Protein AF-A0A9D9XYT0-F1 (afdb_monomer_lite)

Radius of gyration: 22.62 Å; chains: 1; bounding box: 56×22×70 Å

Foldseek 3Di:
DVVLLVVLLVPDDPVLNVLSVVLVVLLVVLVVCLVVVPVVSNVVSVVVNVVSVVVNVVPQDPDPVCPVSSVSSVVVVVVSVVVSVVSNVVVVVVVVVVVVVVVVVVVVVVVVVVPPDDD

Sequence (119 aa):
MESDAAGVRAALPARLRDTWDRIASIDAALAAALAGETPADVAELGAQRTRCIEEFFDAFPLEAHTAALRRRALQLLLAVNEAHAAAARRELTTASEVATAARHHRKAISVYHEVQPKG

Structure (mmCIF, N/CA/C/O backbone):
data_AF-A0A9D9XYT0-F1
#
_entry.id   AF-A0A9D9XYT0-F1
#
loop_
_atom_site.group_PDB
_atom_site.id
_atom_site.type_symbol
_atom_site.label_atom_id
_atom_site.label_alt_id
_atom_site.label_comp_id
_atom_site.label_asym_id
_atom_site.label_entity_id
_atom_site.label_seq_id
_atom_site.pdbx_PDB_ins_code
_atom_site.Cartn_x
_atom_site.Cartn_y
_atom_site.Cartn_z
_atom_site.occupancy
_atom_site.B_iso_or_equiv
_atom_site.auth_seq_id
_atom_site.auth_comp_id
_atom_site.auth_asym_id
_atom_site.auth_atom_id
_atom_site.pdbx_PDB_model_num
ATOM 1 N N . MET A 1 1 ? -3.584 12.731 -10.857 1.00 51.12 1 MET A N 1
ATOM 2 C CA . MET A 1 1 ? -2.589 11.748 -10.370 1.00 51.12 1 MET A CA 1
ATOM 3 C C . MET A 1 1 ? -2.567 10.478 -11.232 1.00 51.12 1 MET A C 1
ATOM 5 O O . MET A 1 1 ? -1.487 9.959 -11.473 1.00 51.12 1 MET A O 1
ATOM 9 N N . GLU A 1 2 ? -3.702 10.026 -11.789 1.00 52.16 2 GLU A N 1
ATOM 10 C CA . GLU A 1 2 ? -3.775 8.870 -12.717 1.00 52.16 2 GLU A CA 1
ATOM 11 C C . GLU A 1 2 ? -2.896 8.983 -13.976 1.00 52.16 2 GLU A C 1
ATOM 13 O O . GLU A 1 2 ? -2.348 7.978 -14.428 1.00 52.16 2 GLU A O 1
ATOM 18 N N . SER A 1 3 ? -2.684 10.200 -14.496 1.00 63.09 3 SER A N 1
ATOM 19 C CA . SER A 1 3 ? -1.826 10.441 -15.670 1.00 63.09 3 SER A CA 1
ATOM 20 C C . SER A 1 3 ? -0.378 9.966 -15.479 1.00 63.09 3 SER A C 1
ATOM 22 O O . SER A 1 3 ? 0.288 9.626 -16.455 1.00 63.09 3 SER A O 1
ATOM 24 N N . ASP A 1 4 ? 0.106 9.911 -14.236 1.00 80.06 4 ASP A N 1
ATOM 25 C CA . ASP A 1 4 ? 1.492 9.548 -13.935 1.00 80.06 4 ASP A CA 1
ATOM 26 C C . ASP A 1 4 ? 1.671 8.041 -13.751 1.00 80.06 4 ASP A C 1
ATOM 28 O O . ASP A 1 4 ? 2.662 7.480 -14.219 1.00 80.06 4 ASP A O 1
ATOM 32 N N . ALA A 1 5 ? 0.700 7.366 -13.131 1.00 84.50 5 ALA A N 1
ATOM 33 C CA . ALA A 1 5 ? 0.725 5.915 -12.957 1.00 84.50 5 ALA A CA 1
ATOM 34 C C . ALA A 1 5 ? 0.532 5.178 -14.288 1.00 84.50 5 ALA A C 1
ATOM 36 O O . ALA A 1 5 ? 1.266 4.234 -14.577 1.00 84.50 5 ALA A O 1
ATOM 37 N N . ALA A 1 6 ? -0.386 5.653 -15.136 1.00 89.12 6 ALA A N 1
ATOM 38 C CA . ALA A 1 6 ? -0.567 5.114 -16.482 1.00 89.12 6 ALA A CA 1
ATOM 39 C C . ALA A 1 6 ? 0.687 5.318 -17.351 1.00 89.12 6 ALA A C 1
ATOM 41 O O . ALA A 1 6 ? 1.090 4.407 -18.075 1.00 89.12 6 ALA A O 1
ATOM 42 N N . GLY A 1 7 ? 1.340 6.481 -17.229 1.00 91.06 7 GLY A N 1
ATOM 43 C CA . GLY A 1 7 ? 2.591 6.784 -17.924 1.00 91.06 7 GLY A CA 1
ATOM 44 C C . GLY A 1 7 ? 3.751 5.887 -17.485 1.00 91.06 7 GLY A C 1
ATOM 45 O O . GLY A 1 7 ? 4.458 5.342 -18.332 1.00 91.06 7 GLY A O 1
ATOM 46 N N . VAL A 1 8 ? 3.915 5.668 -16.174 1.00 93.31 8 VAL A N 1
ATOM 47 C CA . VAL A 1 8 ? 4.907 4.715 -15.647 1.00 93.31 8 VAL A CA 1
ATOM 48 C C . VAL A 1 8 ? 4.600 3.306 -16.138 1.00 93.31 8 VAL A C 1
ATOM 50 O O . VAL A 1 8 ? 5.480 2.666 -16.708 1.00 93.31 8 VAL A O 1
ATOM 53 N N . ARG A 1 9 ? 3.350 2.848 -16.007 1.00 94.44 9 ARG A N 1
ATOM 54 C CA . ARG A 1 9 ? 2.927 1.522 -16.468 1.00 94.44 9 ARG A CA 1
ATOM 55 C C . ARG A 1 9 ? 3.230 1.307 -17.950 1.00 94.44 9 ARG A C 1
ATOM 57 O O . ARG A 1 9 ? 3.745 0.258 -18.317 1.00 94.44 9 ARG A O 1
ATOM 64 N N . ALA A 1 10 ? 2.932 2.281 -18.807 1.00 93.94 10 ALA A N 1
ATOM 65 C CA . ALA A 1 10 ? 3.173 2.170 -20.244 1.00 93.94 10 ALA A CA 1
ATOM 66 C C . ALA A 1 10 ? 4.665 2.027 -20.592 1.00 93.94 10 ALA A C 1
ATOM 68 O O . ALA A 1 10 ? 5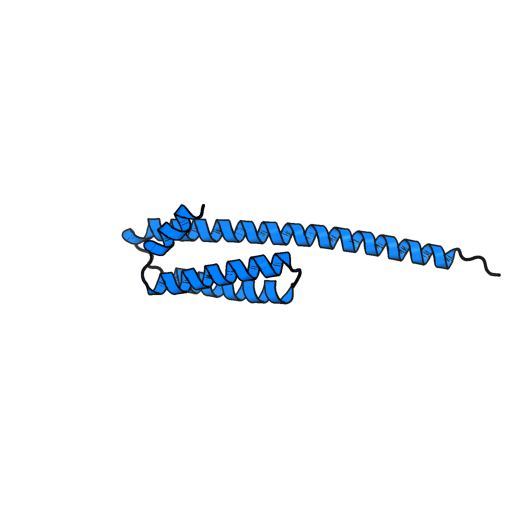.001 1.321 -21.541 1.00 93.94 10 ALA A O 1
ATOM 69 N N . ALA A 1 11 ? 5.543 2.660 -19.810 1.00 93.81 11 ALA A N 1
ATOM 70 C CA . ALA A 1 11 ? 6.989 2.643 -20.011 1.00 93.81 11 ALA A CA 1
ATOM 71 C C . ALA A 1 11 ? 7.692 1.404 -19.424 1.00 93.81 11 ALA A C 1
ATOM 73 O O . ALA A 1 11 ? 8.883 1.207 -19.667 1.00 93.81 11 ALA A O 1
ATOM 74 N N . LEU A 1 12 ? 6.992 0.571 -18.646 1.00 94.00 12 LEU A N 1
ATOM 75 C CA . LEU A 1 12 ? 7.575 -0.627 -18.047 1.00 94.00 12 LEU A CA 1
ATOM 76 C C . LEU A 1 12 ? 7.692 -1.784 -19.066 1.00 94.00 12 LEU A C 1
ATOM 78 O O . LEU A 1 12 ? 6.769 -2.026 -19.851 1.00 94.00 12 LEU A O 1
ATOM 82 N N . PRO A 1 13 ? 8.785 -2.572 -19.009 1.00 90.94 13 PRO A N 1
ATOM 83 C CA . PRO A 1 13 ? 8.872 -3.884 -19.647 1.00 90.94 13 PRO A CA 1
ATOM 84 C C . PRO A 1 13 ? 7.707 -4.800 -19.250 1.00 90.94 13 PRO A C 1
ATOM 86 O O . PRO A 1 13 ? 7.199 -4.706 -18.134 1.00 90.94 13 PRO A O 1
ATOM 89 N N . ALA A 1 14 ? 7.325 -5.739 -20.125 1.00 89.44 14 ALA A N 1
ATOM 90 C CA . ALA A 1 14 ? 6.155 -6.604 -19.920 1.00 89.44 14 ALA A CA 1
ATOM 91 C C . ALA A 1 14 ? 6.146 -7.308 -18.551 1.00 89.44 14 ALA A C 1
ATOM 93 O O . ALA A 1 14 ? 5.192 -7.142 -17.801 1.00 89.44 14 ALA A O 1
ATOM 94 N N . ARG A 1 15 ? 7.256 -7.961 -18.177 1.00 87.69 15 ARG A N 1
ATOM 95 C CA . ARG A 1 15 ? 7.422 -8.612 -16.865 1.00 87.69 15 ARG A CA 1
ATOM 96 C C . ARG A 1 15 ? 7.144 -7.671 -15.686 1.00 87.69 15 ARG A C 1
ATOM 98 O O . ARG A 1 15 ? 6.545 -8.086 -14.707 1.00 87.69 15 ARG A O 1
ATOM 105 N N . LEU A 1 16 ? 7.598 -6.419 -15.764 1.00 95.12 16 LEU A N 1
ATOM 106 C CA . LEU A 1 16 ? 7.409 -5.445 -14.687 1.00 95.12 16 LEU A CA 1
ATOM 107 C C . LEU A 1 16 ? 5.992 -4.865 -14.679 1.00 95.12 16 LEU A C 1
ATOM 109 O O . LEU A 1 16 ? 5.502 -4.508 -13.613 1.00 95.12 16 LEU A O 1
ATOM 113 N N . ARG A 1 17 ? 5.318 -4.796 -15.836 1.00 95.75 17 ARG A N 1
ATOM 114 C CA . ARG A 1 17 ? 3.904 -4.394 -15.909 1.00 95.75 17 ARG A CA 1
ATOM 115 C C . ARG A 1 17 ? 2.997 -5.379 -15.188 1.00 95.75 17 ARG A C 1
ATOM 117 O O . ARG A 1 17 ? 2.124 -4.935 -14.457 1.00 95.75 17 ARG A O 1
ATOM 124 N N . ASP A 1 18 ? 3.238 -6.678 -15.333 1.00 95.12 18 ASP A N 1
ATOM 125 C CA . ASP A 1 18 ? 2.412 -7.695 -14.675 1.00 95.12 18 ASP A CA 1
ATOM 126 C C . ASP A 1 18 ? 2.518 -7.593 -13.145 1.00 95.12 18 ASP A C 1
ATOM 128 O O . ASP A 1 18 ? 1.506 -7.592 -12.441 1.00 95.12 18 ASP A O 1
ATOM 132 N N . THR A 1 19 ? 3.738 -7.436 -12.615 1.00 96.62 19 THR A N 1
ATOM 133 C CA . THR A 1 19 ? 3.946 -7.218 -11.175 1.00 96.62 19 THR A CA 1
ATOM 134 C C . THR A 1 19 ? 3.362 -5.874 -10.721 1.00 96.62 19 THR A C 1
ATOM 136 O O . THR A 1 19 ? 2.756 -5.807 -9.655 1.00 96.62 19 THR A O 1
ATOM 139 N N . TRP A 1 20 ? 3.469 -4.816 -11.534 1.00 96.81 20 TRP A N 1
ATOM 140 C CA . TRP A 1 20 ? 2.858 -3.510 -11.254 1.00 96.81 20 TRP A CA 1
ATOM 141 C C . TRP A 1 20 ? 1.328 -3.584 -11.152 1.00 96.81 20 TRP A C 1
ATOM 143 O O . TRP A 1 20 ? 0.745 -3.069 -10.200 1.00 96.81 20 TRP A O 1
ATOM 153 N N . ASP A 1 21 ? 0.676 -4.269 -12.091 1.00 96.12 21 ASP A N 1
ATOM 154 C CA . ASP A 1 21 ? -0.780 -4.445 -12.107 1.00 96.12 21 ASP A CA 1
ATOM 155 C C . ASP A 1 21 ? -1.254 -5.305 -10.925 1.00 96.12 21 ASP A C 1
ATOM 157 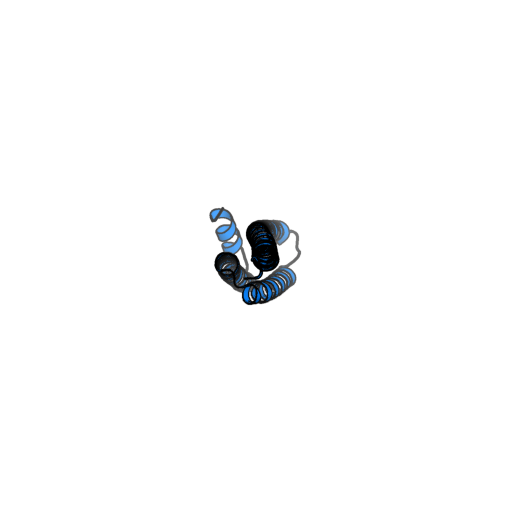O O . ASP A 1 21 ? -2.307 -5.043 -10.332 1.00 96.12 21 ASP A O 1
ATOM 161 N N . ARG A 1 22 ? -0.443 -6.290 -10.514 1.00 96.75 22 ARG A N 1
ATOM 162 C CA . ARG A 1 22 ? -0.689 -7.069 -9.295 1.00 96.75 22 ARG A CA 1
ATOM 163 C C . ARG A 1 22 ? -0.607 -6.198 -8.042 1.00 96.75 22 ARG A C 1
ATOM 165 O O . ARG A 1 22 ? -1.503 -6.287 -7.208 1.00 96.75 22 ARG A O 1
ATOM 172 N N . ILE A 1 23 ? 0.413 -5.341 -7.922 1.00 97.50 23 ILE A N 1
ATOM 173 C CA . ILE A 1 23 ? 0.527 -4.391 -6.802 1.00 97.50 23 ILE A CA 1
ATOM 174 C C . ILE A 1 23 ? -0.704 -3.482 -6.761 1.00 97.50 23 ILE A C 1
ATOM 176 O O . ILE A 1 23 ? -1.339 -3.384 -5.718 1.00 97.50 23 ILE A O 1
ATOM 180 N N . ALA A 1 24 ? -1.103 -2.897 -7.894 1.00 96.00 24 ALA A N 1
ATOM 181 C CA . ALA A 1 24 ? -2.277 -2.027 -7.959 1.00 96.00 24 ALA A CA 1
ATOM 182 C C . ALA A 1 24 ? -3.578 -2.744 -7.544 1.00 96.00 24 ALA A C 1
ATOM 184 O O . ALA A 1 24 ? -4.432 -2.157 -6.879 1.00 96.00 24 ALA A O 1
ATOM 185 N N . SER A 1 25 ? -3.719 -4.024 -7.897 1.00 96.56 25 SER A N 1
ATOM 186 C CA . SER A 1 25 ? -4.866 -4.843 -7.487 1.00 96.56 25 SER A CA 1
ATOM 187 C C . SER A 1 25 ? -4.880 -5.092 -5.975 1.00 96.56 25 SER A C 1
ATOM 189 O O . SER A 1 25 ? -5.932 -4.989 -5.343 1.00 96.56 25 SER A O 1
ATOM 191 N N . ILE A 1 26 ? -3.715 -5.373 -5.380 1.00 97.31 26 ILE A N 1
ATOM 192 C CA . ILE A 1 26 ? -3.571 -5.521 -3.925 1.00 97.31 26 ILE A CA 1
ATOM 193 C C . ILE A 1 26 ? -3.840 -4.186 -3.223 1.00 97.31 26 ILE A C 1
ATOM 195 O O . ILE A 1 26 ? -4.526 -4.178 -2.208 1.00 97.31 26 ILE A O 1
ATOM 199 N N . ASP A 1 27 ? -3.376 -3.063 -3.772 1.00 96.56 27 ASP A N 1
ATOM 200 C CA . ASP A 1 27 ? -3.618 -1.722 -3.223 1.00 96.56 27 ASP A CA 1
ATOM 201 C C . ASP A 1 27 ? -5.119 -1.406 -3.171 1.00 96.56 27 ASP A C 1
ATOM 203 O O . ASP A 1 27 ? -5.622 -0.914 -2.159 1.00 96.56 27 ASP A O 1
ATOM 207 N N . ALA A 1 28 ? -5.865 -1.756 -4.222 1.00 94.12 28 ALA A N 1
ATOM 208 C CA . ALA A 1 28 ? -7.318 -1.609 -4.241 1.00 94.12 28 ALA A CA 1
ATOM 209 C C . ALA A 1 28 ? -8.006 -2.495 -3.186 1.00 94.12 28 ALA A C 1
ATOM 211 O O . ALA A 1 28 ? -8.875 -2.017 -2.453 1.00 94.12 28 ALA A O 1
ATOM 212 N N . ALA A 1 29 ? -7.594 -3.762 -3.063 1.00 94.00 29 ALA A N 1
ATOM 213 C CA . ALA A 1 29 ? -8.125 -4.674 -2.049 1.00 94.00 29 ALA A CA 1
ATOM 214 C C . ALA A 1 29 ? -7.794 -4.204 -0.622 1.00 94.00 29 ALA A C 1
ATOM 216 O O . ALA A 1 29 ? -8.652 -4.228 0.255 1.00 94.00 29 ALA A O 1
ATOM 217 N N . LEU A 1 30 ? -6.573 -3.715 -0.396 1.00 94.88 30 LEU A N 1
ATOM 218 C CA . LEU A 1 30 ? -6.117 -3.199 0.891 1.00 94.88 30 LEU A CA 1
ATOM 219 C C . LEU A 1 30 ? -6.878 -1.929 1.282 1.00 94.88 30 LEU A C 1
ATOM 221 O O . LEU A 1 30 ? -7.257 -1.773 2.440 1.00 94.88 30 LEU A O 1
ATOM 225 N N . ALA A 1 31 ? -7.144 -1.034 0.327 1.00 92.25 31 ALA A N 1
ATOM 226 C CA . ALA A 1 31 ? -7.993 0.131 0.557 1.00 92.25 31 ALA A CA 1
ATOM 227 C C . ALA A 1 31 ? -9.422 -0.272 0.959 1.00 92.25 31 ALA A C 1
ATOM 229 O O . ALA A 1 31 ? -9.977 0.319 1.884 1.00 92.25 31 ALA A O 1
ATOM 230 N N . ALA A 1 32 ? -9.996 -1.290 0.310 1.00 91.19 32 ALA A N 1
ATOM 231 C CA . ALA A 1 32 ? -11.310 -1.816 0.669 1.00 91.19 32 ALA A CA 1
ATOM 232 C C . ALA A 1 32 ? -11.317 -2.473 2.060 1.00 91.19 32 ALA A C 1
ATOM 234 O O . ALA A 1 32 ? -12.210 -2.185 2.851 1.00 91.19 32 ALA A O 1
ATOM 235 N N . ALA A 1 33 ? -10.308 -3.283 2.394 1.00 91.06 33 ALA A N 1
ATOM 236 C CA . ALA A 1 33 ? -10.181 -3.916 3.711 1.00 91.06 33 ALA A CA 1
ATOM 237 C C . ALA A 1 33 ? -10.018 -2.884 4.842 1.00 91.06 33 ALA A C 1
ATOM 239 O O . ALA A 1 33 ? -10.617 -3.023 5.908 1.00 91.06 33 ALA A O 1
ATOM 240 N N . LEU A 1 34 ? -9.260 -1.809 4.592 1.00 89.88 34 LEU A N 1
ATOM 241 C CA . LEU A 1 34 ? -9.124 -0.685 5.524 1.00 89.88 34 LEU A CA 1
ATOM 242 C C . LEU A 1 34 ? -10.438 0.084 5.716 1.00 89.88 34 LEU A C 1
ATOM 244 O O . LEU A 1 34 ? -10.662 0.600 6.800 1.00 89.88 34 LEU A O 1
ATOM 248 N N . ALA A 1 35 ? -11.294 0.161 4.694 1.00 86.88 35 ALA A N 1
ATOM 249 C CA . ALA A 1 35 ? -12.601 0.815 4.787 1.00 86.88 35 ALA A CA 1
ATOM 250 C C . ALA A 1 35 ? -13.706 -0.093 5.364 1.00 86.88 35 ALA A C 1
ATOM 252 O O . ALA A 1 35 ? -14.716 0.410 5.847 1.00 86.88 35 ALA A O 1
ATOM 253 N N . GLY A 1 36 ? -13.547 -1.416 5.267 1.00 80.81 36 GLY A N 1
ATOM 254 C CA . GLY A 1 36 ? -14.516 -2.421 5.715 1.00 80.81 36 GLY A CA 1
ATOM 255 C C . GLY A 1 36 ? -14.223 -3.031 7.088 1.00 80.81 36 GLY A C 1
ATOM 256 O O . GLY A 1 36 ? -14.892 -3.990 7.459 1.00 80.81 36 GLY A O 1
ATOM 257 N N . GLU A 1 37 ? -13.227 -2.509 7.814 1.00 65.88 37 GLU A N 1
ATOM 258 C CA . GLU A 1 37 ? -12.824 -2.959 9.154 1.00 65.88 37 GLU A CA 1
ATOM 259 C C . GLU A 1 37 ? -12.550 -4.477 9.250 1.00 65.88 37 GLU A C 1
ATOM 261 O O . GLU A 1 37 ? -13.005 -5.145 10.180 1.00 65.88 37 GLU A O 1
ATOM 266 N N . THR A 1 38 ? -11.772 -5.049 8.317 1.00 80.12 38 THR A N 1
ATOM 267 C CA . THR A 1 38 ? -11.321 -6.457 8.392 1.00 80.12 38 THR A CA 1
ATOM 268 C C . THR A 1 38 ? -9.813 -6.571 8.700 1.00 80.12 38 THR A C 1
ATOM 270 O O . THR A 1 38 ? -8.988 -6.728 7.798 1.00 80.12 38 THR A O 1
ATOM 273 N N . PRO A 1 39 ? -9.381 -6.520 9.985 1.00 73.88 39 PRO A N 1
ATOM 274 C CA . PRO A 1 39 ? -7.959 -6.441 10.348 1.00 73.88 39 PRO A CA 1
ATOM 275 C C . PRO A 1 39 ? -7.087 -7.604 9.858 1.00 73.88 39 PRO A C 1
ATOM 277 O O . PRO A 1 39 ? -5.904 -7.407 9.581 1.00 73.88 39 PRO A O 1
ATOM 280 N N . ALA A 1 40 ? -7.651 -8.813 9.767 1.00 79.62 40 ALA A N 1
ATOM 281 C CA . ALA A 1 40 ? -6.928 -9.994 9.292 1.00 79.62 40 ALA A CA 1
ATOM 282 C C . ALA A 1 40 ? -6.533 -9.850 7.813 1.00 79.62 40 ALA A C 1
ATOM 284 O O . ALA A 1 40 ? -5.379 -10.096 7.457 1.00 79.62 40 ALA A O 1
ATOM 285 N N . ASP A 1 41 ? -7.455 -9.349 6.989 1.00 89.88 41 ASP A N 1
ATOM 286 C CA . ASP A 1 41 ? -7.228 -9.130 5.561 1.00 89.88 41 ASP A CA 1
ATOM 287 C C . ASP A 1 41 ? -6.200 -8.015 5.340 1.00 89.88 41 ASP A C 1
ATOM 289 O O . ASP A 1 41 ? -5.335 -8.135 4.478 1.00 89.88 41 ASP A O 1
ATOM 293 N N . VAL A 1 42 ? -6.226 -6.954 6.159 1.00 91.12 42 VAL A N 1
ATOM 294 C CA . VAL A 1 42 ? -5.240 -5.858 6.093 1.00 91.12 42 VAL A CA 1
ATOM 295 C C . VAL A 1 42 ? -3.814 -6.375 6.308 1.00 91.12 42 VAL A C 1
ATOM 297 O O . VAL A 1 42 ? -2.902 -5.994 5.571 1.00 91.12 42 VAL A O 1
ATOM 300 N N . ALA A 1 43 ? -3.608 -7.250 7.297 1.00 90.50 43 ALA A N 1
ATOM 301 C CA . ALA A 1 43 ? -2.292 -7.818 7.581 1.00 90.50 43 ALA A CA 1
ATOM 302 C C . ALA A 1 43 ? -1.807 -8.732 6.445 1.00 90.50 43 ALA A C 1
ATOM 304 O O . ALA A 1 43 ? -0.657 -8.624 6.008 1.00 90.50 43 ALA A O 1
ATOM 305 N N . GLU A 1 44 ? -2.683 -9.604 5.943 1.00 94.94 44 GLU A N 1
ATOM 306 C CA . GLU A 1 44 ? -2.350 -10.515 4.850 1.00 94.94 44 GLU A CA 1
ATOM 307 C C . GLU A 1 44 ? -2.048 -9.755 3.551 1.00 94.94 44 GLU A C 1
ATOM 309 O O . GLU A 1 44 ? -0.986 -9.950 2.951 1.00 94.94 44 GLU A O 1
ATOM 314 N N . LEU A 1 45 ? -2.937 -8.847 3.142 1.00 95.88 45 LEU A N 1
ATOM 315 C CA . LEU A 1 45 ? -2.777 -8.026 1.942 1.00 95.88 45 LEU A CA 1
ATOM 316 C C . LEU A 1 45 ? -1.535 -7.136 2.039 1.00 95.88 45 LEU A C 1
ATOM 318 O O . LEU A 1 45 ? -0.787 -7.024 1.068 1.00 95.88 45 LEU A O 1
ATOM 322 N N . GLY A 1 46 ? -1.252 -6.566 3.214 1.00 95.31 46 GLY A N 1
ATOM 323 C CA . GLY A 1 46 ? -0.028 -5.804 3.462 1.00 95.31 46 GLY A CA 1
ATOM 324 C C . GLY A 1 46 ? 1.238 -6.639 3.244 1.00 95.31 46 GLY A C 1
ATOM 325 O O . GLY A 1 46 ? 2.158 -6.202 2.553 1.00 95.31 46 GLY A O 1
ATOM 326 N N . ALA A 1 47 ? 1.274 -7.873 3.756 1.00 95.69 47 ALA A N 1
ATOM 327 C CA . ALA A 1 47 ? 2.400 -8.781 3.538 1.00 95.69 47 ALA A CA 1
ATOM 328 C C . ALA A 1 47 ? 2.537 -9.200 2.062 1.00 95.69 47 ALA A C 1
ATOM 330 O O . ALA A 1 47 ? 3.650 -9.261 1.531 1.00 95.69 47 ALA A O 1
ATOM 331 N N . GLN A 1 48 ? 1.419 -9.467 1.379 1.00 97.25 48 GLN A N 1
ATOM 332 C CA . GLN A 1 48 ? 1.413 -9.768 -0.056 1.00 97.25 48 GLN A CA 1
ATOM 333 C C . GLN A 1 48 ? 1.944 -8.589 -0.885 1.00 97.25 48 GLN A C 1
ATOM 335 O O . GLN A 1 48 ? 2.773 -8.796 -1.776 1.00 97.25 48 GLN A O 1
ATOM 340 N N . ARG A 1 49 ? 1.524 -7.360 -0.557 1.00 97.38 49 ARG A N 1
ATOM 341 C CA . ARG A 1 49 ? 1.983 -6.124 -1.200 1.00 97.38 49 ARG A CA 1
ATOM 342 C C . ARG A 1 49 ? 3.493 -5.954 -1.075 1.00 97.38 49 ARG A C 1
ATOM 344 O O . ARG A 1 49 ? 4.154 -5.717 -2.083 1.00 97.38 49 ARG A O 1
ATOM 351 N N . THR A 1 50 ? 4.040 -6.110 0.133 1.00 97.44 50 THR A N 1
ATOM 352 C CA . THR A 1 50 ? 5.484 -5.986 0.392 1.00 97.44 50 THR A CA 1
ATOM 353 C C . THR A 1 50 ? 6.289 -6.936 -0.489 1.00 97.44 50 THR A C 1
ATOM 355 O O . THR A 1 50 ? 7.175 -6.480 -1.209 1.00 97.44 50 THR A O 1
ATOM 358 N N . ARG A 1 51 ? 5.909 -8.221 -0.540 1.00 97.62 51 ARG A N 1
ATOM 359 C CA . ARG A 1 51 ? 6.581 -9.212 -1.399 1.00 97.62 51 ARG A CA 1
ATOM 360 C C . ARG A 1 51 ? 6.541 -8.834 -2.880 1.00 97.62 51 ARG A C 1
ATOM 362 O O . ARG A 1 51 ? 7.536 -8.994 -3.577 1.00 97.62 51 ARG A O 1
ATOM 369 N N . CYS A 1 52 ? 5.412 -8.316 -3.369 1.00 97.12 52 CYS A N 1
ATOM 370 C CA . CYS A 1 52 ? 5.300 -7.895 -4.769 1.00 97.12 52 CYS A CA 1
ATOM 371 C C . CYS A 1 52 ? 6.172 -6.669 -5.078 1.00 97.12 52 CYS A C 1
ATOM 373 O O . CYS A 1 52 ? 6.727 -6.576 -6.170 1.00 97.12 52 CYS A O 1
ATOM 375 N N . ILE A 1 53 ? 6.305 -5.728 -4.137 1.00 97.50 53 ILE A N 1
ATOM 376 C CA . ILE A 1 53 ? 7.176 -4.553 -4.293 1.00 97.50 53 ILE A CA 1
ATOM 377 C C . ILE A 1 53 ? 8.651 -4.966 -4.311 1.00 97.50 53 ILE A C 1
ATOM 379 O O . ILE A 1 53 ? 9.410 -4.454 -5.135 1.00 97.50 53 ILE A O 1
ATOM 383 N N . GLU A 1 54 ? 9.050 -5.891 -3.437 1.00 97.00 54 GLU A N 1
ATOM 384 C CA . GLU A 1 54 ? 10.397 -6.474 -3.430 1.00 97.00 54 GLU A CA 1
ATOM 385 C C . GLU A 1 54 ? 10.688 -7.168 -4.767 1.00 97.00 54 GLU A C 1
ATOM 387 O O . GLU A 1 54 ? 11.632 -6.788 -5.458 1.00 97.00 54 GLU A O 1
ATOM 392 N N . GLU A 1 55 ? 9.803 -8.070 -5.213 1.00 96.19 55 GLU A N 1
ATOM 393 C CA . GLU A 1 55 ? 9.907 -8.747 -6.515 1.00 96.19 55 GLU A CA 1
ATOM 394 C C . GLU A 1 55 ? 10.031 -7.744 -7.675 1.00 96.19 55 GLU A C 1
ATOM 396 O O . GLU A 1 55 ? 10.863 -7.908 -8.573 1.00 96.19 55 GLU A O 1
ATOM 401 N N . PHE A 1 56 ? 9.215 -6.687 -7.654 1.00 96.81 56 PHE A N 1
ATOM 402 C CA . PHE A 1 56 ? 9.230 -5.640 -8.669 1.00 96.81 56 PHE A CA 1
ATOM 403 C C . PHE A 1 56 ? 10.588 -4.940 -8.728 1.00 96.81 56 PHE A C 1
ATOM 405 O O . PHE A 1 56 ? 11.151 -4.787 -9.811 1.00 96.81 56 PHE A O 1
ATOM 412 N N . PHE A 1 57 ? 11.133 -4.519 -7.586 1.00 95.56 57 PHE A N 1
ATOM 413 C CA . PHE A 1 57 ? 12.385 -3.766 -7.550 1.00 95.56 57 PHE A CA 1
ATOM 414 C C . PHE A 1 57 ? 13.641 -4.625 -7.698 1.00 95.56 57 PHE A C 1
ATOM 416 O O . PHE A 1 57 ? 14.645 -4.087 -8.176 1.00 95.56 57 PHE A O 1
ATOM 423 N N . ASP A 1 58 ? 13.583 -5.913 -7.371 1.00 95.31 58 ASP A N 1
ATOM 424 C CA . ASP A 1 58 ? 14.634 -6.886 -7.686 1.00 95.31 58 ASP A CA 1
ATOM 425 C C . ASP A 1 58 ? 14.699 -7.156 -9.194 1.00 95.31 58 ASP A C 1
ATOM 427 O O . ASP A 1 58 ? 15.777 -7.264 -9.780 1.00 95.31 58 ASP A O 1
ATOM 431 N N . ALA A 1 59 ? 13.539 -7.218 -9.854 1.00 94.50 59 ALA A N 1
ATOM 432 C CA . ALA A 1 59 ? 13.443 -7.423 -11.296 1.00 94.50 59 ALA A CA 1
ATOM 433 C C . ALA A 1 59 ? 13.695 -6.151 -12.123 1.00 94.50 59 ALA A C 1
ATOM 435 O O . ALA A 1 59 ? 13.916 -6.243 -13.332 1.00 94.50 59 ALA A O 1
ATOM 436 N N . PHE A 1 60 ? 13.624 -4.969 -11.510 1.00 95.38 60 PHE A N 1
ATOM 437 C CA . PHE A 1 60 ? 13.800 -3.690 -12.191 1.00 95.38 60 PHE A CA 1
ATOM 438 C C . PHE A 1 60 ? 15.298 -3.344 -12.274 1.00 95.38 60 PHE A C 1
ATOM 440 O O . PHE A 1 60 ? 15.909 -3.081 -11.243 1.00 95.38 60 PHE A O 1
ATOM 447 N N . PRO A 1 61 ? 15.921 -3.271 -13.465 1.00 90.25 61 PRO A N 1
ATOM 448 C CA . PRO A 1 61 ? 17.349 -2.970 -13.576 1.00 90.25 61 PRO A CA 1
ATOM 449 C C . PRO A 1 61 ? 17.731 -1.630 -12.938 1.00 90.25 61 PRO A C 1
ATOM 451 O O . PRO A 1 61 ? 17.028 -0.626 -13.111 1.00 90.25 61 PRO A O 1
ATOM 454 N N . LEU A 1 62 ? 18.860 -1.605 -12.227 1.00 89.19 62 LEU A N 1
ATOM 455 C CA . LEU A 1 62 ? 19.453 -0.391 -11.666 1.00 89.19 62 LEU A CA 1
ATOM 456 C C . LEU A 1 62 ? 20.528 0.148 -12.616 1.00 89.19 62 LEU A C 1
ATOM 458 O O . LEU A 1 62 ? 21.724 -0.010 -12.390 1.00 89.19 62 LEU A O 1
ATOM 462 N N . GLU A 1 63 ? 20.085 0.786 -13.695 1.00 93.31 63 GLU A N 1
ATOM 463 C CA . GLU A 1 63 ? 20.958 1.328 -14.732 1.00 93.31 63 GLU A CA 1
ATOM 464 C C . GLU A 1 63 ? 20.645 2.805 -14.981 1.00 93.31 63 GLU A C 1
ATOM 466 O O . GLU A 1 63 ? 19.536 3.278 -14.722 1.00 93.31 63 GLU A O 1
ATOM 471 N N . ALA A 1 64 ? 21.609 3.560 -15.516 1.00 92.06 64 ALA A N 1
ATOM 472 C CA . ALA A 1 64 ? 21.427 4.993 -15.769 1.00 92.06 64 ALA A CA 1
ATOM 473 C C . ALA A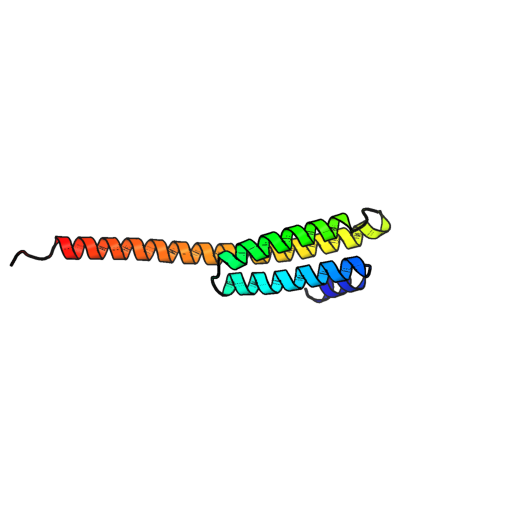 1 64 ? 20.201 5.280 -16.658 1.00 92.06 64 ALA A C 1
ATOM 475 O O . ALA A 1 64 ? 19.466 6.238 -16.421 1.00 92.06 64 ALA A O 1
ATOM 476 N N . HIS A 1 65 ? 19.947 4.411 -17.641 1.00 90.75 65 HIS A N 1
ATOM 477 C CA . HIS A 1 65 ? 18.849 4.562 -18.591 1.00 90.75 65 HIS A CA 1
ATOM 478 C C . HIS A 1 65 ? 17.466 4.216 -17.998 1.00 90.75 65 HIS A C 1
ATOM 480 O O . HIS A 1 65 ? 16.449 4.672 -18.518 1.00 90.75 65 HIS A O 1
ATOM 486 N N . THR A 1 66 ? 17.405 3.464 -16.891 1.00 92.38 66 THR A N 1
ATOM 487 C CA . THR A 1 66 ? 16.157 3.105 -16.190 1.00 92.38 66 THR A CA 1
ATOM 488 C C . THR A 1 66 ? 15.920 3.910 -14.912 1.00 92.38 66 THR A C 1
ATOM 490 O O . THR A 1 66 ? 14.792 3.957 -14.415 1.00 92.38 66 THR A O 1
ATOM 493 N N . ALA A 1 67 ? 16.948 4.579 -14.380 1.00 92.88 67 ALA A N 1
ATOM 494 C CA . ALA A 1 67 ? 16.921 5.250 -13.081 1.00 92.88 67 ALA A CA 1
ATOM 495 C C . ALA A 1 67 ? 15.772 6.261 -12.929 1.00 92.88 67 ALA A C 1
ATOM 497 O O . ALA A 1 67 ? 15.125 6.322 -11.881 1.00 92.88 67 ALA A O 1
ATOM 498 N N . ALA A 1 68 ? 15.478 7.039 -13.977 1.00 93.69 68 ALA A N 1
ATOM 499 C CA . ALA A 1 68 ? 14.391 8.015 -13.946 1.00 93.69 68 ALA A CA 1
ATOM 500 C C . ALA A 1 68 ? 13.013 7.347 -13.795 1.00 93.69 68 ALA A C 1
ATOM 502 O O . ALA A 1 68 ? 12.209 7.791 -12.971 1.00 93.69 68 ALA A O 1
ATOM 503 N N . LEU A 1 69 ? 12.765 6.266 -14.540 1.00 94.75 69 LEU A N 1
ATOM 504 C CA . LEU A 1 69 ? 11.519 5.503 -14.460 1.00 94.75 69 LEU A CA 1
ATOM 505 C C . LEU A 1 69 ? 11.405 4.777 -13.116 1.00 94.75 69 LEU A C 1
ATOM 507 O O . LEU A 1 69 ? 10.362 4.860 -12.471 1.00 94.75 69 LEU A O 1
ATOM 511 N N . ARG A 1 70 ? 12.492 4.145 -12.650 1.00 95.12 70 ARG A N 1
ATOM 512 C CA . ARG A 1 70 ? 12.551 3.462 -11.348 1.00 95.12 70 ARG A CA 1
ATOM 513 C C . ARG A 1 70 ? 12.237 4.415 -10.196 1.00 95.12 70 ARG A C 1
ATOM 515 O O . ARG A 1 70 ? 11.427 4.092 -9.332 1.00 95.12 70 ARG A O 1
ATOM 522 N N . ARG A 1 71 ? 12.823 5.616 -10.208 1.00 95.06 71 ARG A N 1
ATOM 523 C CA . ARG A 1 71 ? 12.536 6.661 -9.216 1.00 95.06 71 ARG A CA 1
ATOM 524 C C . ARG A 1 71 ? 11.069 7.084 -9.248 1.00 95.06 71 ARG A C 1
ATOM 526 O O . ARG A 1 71 ? 10.468 7.223 -8.189 1.00 95.06 71 ARG A O 1
ATOM 533 N N . ARG A 1 72 ? 10.481 7.268 -10.434 1.00 95.62 72 ARG A N 1
ATOM 534 C CA . ARG A 1 72 ? 9.069 7.661 -10.546 1.00 95.62 72 ARG A CA 1
ATOM 535 C C . ARG A 1 72 ? 8.129 6.560 -10.054 1.00 95.62 72 ARG A C 1
ATOM 537 O O . ARG A 1 72 ? 7.188 6.856 -9.327 1.00 95.62 72 ARG A O 1
ATOM 544 N N . ALA A 1 73 ? 8.425 5.301 -10.375 1.00 95.38 73 ALA A N 1
ATOM 545 C CA . ALA A 1 73 ? 7.711 4.146 -9.836 1.00 95.38 73 ALA A CA 1
ATOM 546 C C . ALA A 1 73 ? 7.769 4.115 -8.297 1.00 95.38 73 ALA A C 1
ATOM 548 O O . ALA A 1 73 ? 6.735 3.979 -7.648 1.00 95.38 73 ALA A O 1
ATOM 549 N N . LEU A 1 74 ? 8.951 4.337 -7.708 1.00 95.38 74 LEU A N 1
ATOM 550 C CA . LEU A 1 74 ? 9.126 4.410 -6.253 1.00 95.38 74 LEU A CA 1
ATOM 551 C C . LEU A 1 74 ? 8.308 5.542 -5.619 1.00 95.38 74 LEU A C 1
ATOM 553 O O . LEU A 1 74 ? 7.651 5.328 -4.606 1.00 95.38 74 LEU A O 1
ATOM 557 N N . GLN A 1 75 ? 8.315 6.731 -6.223 1.00 96.44 75 GLN A N 1
ATOM 558 C CA . GLN A 1 75 ? 7.547 7.879 -5.732 1.00 96.44 75 GLN A CA 1
ATOM 559 C C . GLN A 1 75 ? 6.038 7.606 -5.727 1.00 96.44 75 GLN A C 1
ATOM 561 O O . GLN A 1 75 ? 5.357 7.962 -4.769 1.00 96.44 75 GLN A O 1
ATOM 566 N N . LEU A 1 76 ? 5.517 6.941 -6.761 1.00 96.12 76 LEU A N 1
ATOM 567 C CA . LEU A 1 76 ? 4.107 6.554 -6.816 1.00 96.12 76 LEU A CA 1
ATOM 568 C C . LEU A 1 76 ? 3.760 5.511 -5.746 1.00 96.12 76 LEU A C 1
ATOM 570 O O . LEU A 1 76 ? 2.772 5.674 -5.034 1.00 96.12 76 LEU A O 1
ATOM 574 N N . LEU A 1 77 ? 4.588 4.473 -5.590 1.00 96.06 77 LEU A N 1
ATOM 575 C CA . LEU A 1 77 ? 4.374 3.436 -4.575 1.00 96.06 77 LEU A CA 1
ATOM 576 C C . LEU A 1 77 ? 4.444 3.996 -3.149 1.00 96.06 77 LEU A C 1
ATOM 578 O O . LEU A 1 77 ? 3.690 3.545 -2.282 1.00 96.06 77 LEU A O 1
ATOM 582 N N . LEU A 1 78 ? 5.313 4.986 -2.917 1.00 96.06 78 LEU A N 1
ATOM 583 C CA . LEU A 1 78 ? 5.401 5.718 -1.656 1.00 96.06 78 LEU A CA 1
ATOM 584 C C . LEU A 1 78 ? 4.128 6.527 -1.390 1.00 96.06 78 LEU A C 1
ATOM 586 O O . LEU A 1 78 ? 3.566 6.407 -0.306 1.00 96.06 78 LEU A O 1
ATOM 590 N N . ALA A 1 79 ? 3.632 7.280 -2.375 1.00 96.19 79 ALA A N 1
ATOM 591 C CA . ALA A 1 79 ? 2.404 8.064 -2.226 1.00 96.19 79 ALA A CA 1
ATOM 592 C C . ALA A 1 79 ? 1.190 7.181 -1.875 1.00 96.19 79 ALA A C 1
ATOM 594 O O . ALA A 1 79 ? 0.387 7.526 -1.008 1.00 96.19 79 ALA A O 1
ATOM 595 N N . VAL A 1 80 ? 1.078 6.004 -2.498 1.00 95.69 80 VAL A N 1
ATOM 596 C CA . VAL A 1 80 ? 0.024 5.031 -2.163 1.00 95.69 80 VAL A CA 1
ATOM 597 C C . VAL A 1 80 ? 0.213 4.472 -0.749 1.00 95.69 80 VAL A C 1
ATOM 599 O O . VAL A 1 80 ? -0.746 4.372 0.015 1.00 95.69 80 VAL A O 1
ATOM 602 N N . ASN A 1 81 ? 1.453 4.178 -0.349 1.00 95.31 81 ASN A N 1
ATOM 603 C CA . ASN A 1 81 ? 1.752 3.725 1.010 1.00 95.31 81 ASN A CA 1
ATOM 604 C C . ASN A 1 81 ? 1.372 4.774 2.070 1.00 95.31 81 ASN A C 1
ATOM 606 O O . ASN A 1 81 ? 0.808 4.437 3.110 1.00 95.31 81 ASN A O 1
ATOM 610 N N . GLU A 1 82 ? 1.636 6.052 1.800 1.00 96.19 82 GLU A N 1
ATOM 611 C CA . GLU A 1 82 ? 1.233 7.160 2.669 1.00 96.19 82 GLU A CA 1
ATOM 612 C C . GLU A 1 82 ? -0.291 7.273 2.785 1.00 96.19 82 GLU A C 1
ATOM 614 O O . GLU A 1 82 ? -0.803 7.492 3.888 1.00 96.19 82 GLU A O 1
ATOM 619 N N . ALA A 1 83 ? -1.020 7.063 1.684 1.00 94.88 83 ALA A N 1
ATOM 620 C CA . ALA A 1 83 ? -2.479 7.043 1.683 1.00 94.88 83 ALA A CA 1
ATOM 621 C C . ALA A 1 83 ? -3.040 5.894 2.541 1.00 94.88 83 ALA A C 1
ATOM 623 O O . ALA A 1 83 ? -3.918 6.132 3.376 1.00 94.88 83 ALA A O 1
ATOM 624 N N . HIS A 1 84 ? -2.494 4.679 2.413 1.00 93.94 84 HIS A N 1
ATOM 625 C CA . HIS A 1 84 ? -2.871 3.545 3.264 1.00 93.94 84 HIS A CA 1
ATOM 626 C C . HIS A 1 84 ? -2.550 3.799 4.737 1.00 93.94 84 HIS A C 1
ATOM 628 O O . HIS A 1 84 ? -3.397 3.578 5.600 1.00 93.94 84 HIS A O 1
ATOM 634 N N . ALA A 1 85 ? -1.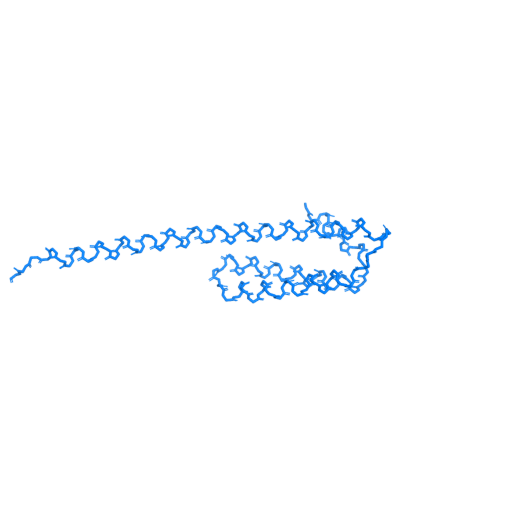364 4.331 5.041 1.00 93.06 85 ALA A N 1
ATOM 635 C CA . ALA A 1 85 ? -0.985 4.665 6.409 1.00 93.06 85 ALA A CA 1
ATOM 636 C C . ALA A 1 85 ? -1.905 5.740 7.011 1.00 93.06 85 ALA A C 1
ATOM 638 O O . ALA A 1 85 ? -2.248 5.679 8.190 1.00 93.06 85 ALA A O 1
ATOM 639 N N . ALA A 1 86 ? -2.329 6.725 6.214 1.00 94.38 86 ALA A N 1
ATOM 640 C CA . ALA A 1 86 ? -3.294 7.728 6.649 1.00 94.38 86 ALA A CA 1
ATOM 641 C C . ALA A 1 86 ? -4.676 7.121 6.923 1.00 94.38 86 ALA A C 1
ATOM 643 O O . ALA A 1 86 ? -5.301 7.501 7.910 1.00 94.38 86 ALA A O 1
ATOM 644 N N . ALA A 1 87 ? -5.136 6.181 6.093 1.00 91.75 87 ALA A N 1
ATOM 645 C CA . ALA A 1 87 ? -6.378 5.448 6.331 1.00 91.75 87 ALA A CA 1
ATOM 646 C C . ALA A 1 87 ? -6.306 4.618 7.619 1.00 91.75 87 ALA A C 1
ATOM 648 O O . ALA A 1 87 ? -7.125 4.819 8.508 1.00 91.75 87 ALA A O 1
ATOM 649 N N . ALA A 1 88 ? -5.261 3.805 7.787 1.00 90.25 88 ALA A N 1
ATOM 650 C CA . ALA A 1 88 ? -5.064 3.005 8.994 1.00 90.25 88 ALA A CA 1
ATOM 651 C C . ALA A 1 88 ? -4.999 3.859 10.274 1.00 90.25 88 ALA A C 1
ATOM 653 O O . ALA A 1 88 ? -5.549 3.480 11.304 1.00 90.25 88 ALA A O 1
ATOM 654 N N . ARG A 1 89 ? -4.362 5.040 10.221 1.00 91.88 89 ARG A N 1
ATOM 655 C CA . ARG A 1 89 ? -4.338 5.971 11.362 1.00 91.88 89 ARG A CA 1
ATOM 656 C C . ARG A 1 89 ? -5.730 6.470 11.743 1.00 91.88 89 ARG A C 1
ATOM 658 O O . ARG A 1 89 ? -5.999 6.572 12.933 1.00 91.88 89 ARG A O 1
ATOM 665 N N . ARG A 1 90 ? -6.593 6.774 10.766 1.00 90.06 90 ARG A N 1
ATOM 666 C CA . ARG A 1 90 ? -7.975 7.199 11.039 1.00 90.06 90 ARG A CA 1
ATOM 667 C C . ARG A 1 90 ? -8.757 6.093 11.742 1.00 90.06 90 ARG A C 1
ATOM 669 O O . ARG A 1 90 ? -9.327 6.357 12.794 1.00 90.06 90 ARG A O 1
ATOM 676 N N . GLU A 1 91 ? -8.674 4.866 11.234 1.00 87.06 91 GLU A N 1
ATOM 677 C CA . GLU A 1 91 ? -9.341 3.710 11.847 1.00 87.06 91 GLU A CA 1
ATOM 678 C C . GLU A 1 91 ? -8.860 3.456 13.281 1.00 87.06 91 GLU A C 1
ATOM 680 O O . GLU A 1 91 ? -9.660 3.259 14.194 1.00 87.06 91 GLU A O 1
ATOM 685 N N . LEU A 1 92 ? -7.548 3.541 13.526 1.00 87.81 92 LEU A N 1
ATOM 686 C CA . LEU A 1 92 ? -6.993 3.404 14.876 1.00 87.81 92 LEU A CA 1
ATOM 687 C C . LEU A 1 92 ? -7.491 4.498 15.830 1.00 87.81 92 LEU A C 1
ATOM 689 O O . LEU A 1 92 ? -7.758 4.212 16.999 1.00 87.81 92 LEU A O 1
ATOM 693 N N . THR A 1 93 ? -7.629 5.739 15.355 1.00 90.81 93 THR A N 1
ATOM 694 C CA . THR A 1 93 ? -8.214 6.829 16.147 1.00 90.81 93 THR A CA 1
ATOM 695 C C . THR A 1 93 ? -9.666 6.521 16.509 1.00 90.81 93 THR A C 1
ATOM 697 O O . THR A 1 93 ? -10.008 6.566 17.691 1.00 90.81 93 THR A O 1
ATOM 700 N N . THR A 1 94 ? -10.490 6.119 15.540 1.00 88.44 94 THR A N 1
ATOM 701 C CA . THR A 1 94 ? -11.894 5.749 15.773 1.00 88.44 94 THR A CA 1
ATOM 702 C C . THR A 1 94 ? -12.018 4.575 16.746 1.00 88.44 94 THR A C 1
ATOM 704 O O . THR A 1 94 ? -12.763 4.653 17.725 1.00 88.44 94 THR A O 1
ATOM 707 N N . ALA A 1 95 ? -11.227 3.515 16.566 1.00 87.25 95 ALA A N 1
ATOM 708 C CA . ALA A 1 95 ? -11.213 2.370 17.474 1.00 87.25 95 ALA A CA 1
ATOM 709 C C . ALA A 1 95 ? -10.811 2.767 18.909 1.00 87.25 95 ALA A C 1
ATOM 711 O O . ALA A 1 95 ? -11.389 2.276 19.883 1.00 87.25 95 ALA A O 1
ATOM 712 N N . SER A 1 96 ? -9.854 3.690 19.058 1.00 90.88 96 SER A N 1
ATOM 713 C CA . SER A 1 96 ? -9.434 4.221 20.361 1.00 90.88 96 SER A CA 1
ATOM 714 C C . SER A 1 96 ? -10.551 5.008 21.060 1.00 90.88 96 SER A C 1
ATOM 716 O O . SER A 1 96 ? -10.745 4.872 22.275 1.00 90.88 96 SER A O 1
ATOM 718 N N . GLU A 1 97 ? -11.307 5.817 20.318 1.00 92.69 97 GLU A N 1
ATOM 719 C CA . GLU A 1 97 ? -12.461 6.558 20.842 1.00 92.69 97 GLU A CA 1
ATOM 720 C C . GLU A 1 97 ? -13.565 5.604 21.313 1.00 92.69 97 GLU A C 1
ATOM 722 O O . GLU A 1 97 ? -14.041 5.721 22.448 1.00 92.69 97 GLU A O 1
ATOM 727 N N . VAL A 1 98 ? -13.900 4.597 20.499 1.00 91.31 98 VAL A N 1
ATOM 728 C CA . VAL A 1 98 ? -14.886 3.559 20.842 1.00 91.31 98 VAL A CA 1
ATOM 729 C C . VAL A 1 98 ? -14.460 2.780 22.089 1.00 91.31 98 VAL A C 1
ATOM 731 O O . VAL A 1 98 ? -15.260 2.596 23.008 1.00 91.31 98 VAL A O 1
ATOM 734 N N . ALA A 1 99 ? -13.193 2.366 22.181 1.00 91.00 99 ALA A N 1
ATOM 735 C CA . ALA A 1 99 ? -12.675 1.658 23.350 1.00 91.00 99 ALA A CA 1
ATOM 736 C C . ALA A 1 99 ? -12.749 2.515 24.627 1.00 91.00 99 ALA A C 1
ATOM 738 O O . ALA A 1 99 ? -13.096 2.019 25.707 1.00 91.00 99 ALA A O 1
ATOM 739 N N . THR A 1 100 ? -12.468 3.814 24.505 1.00 93.31 100 THR A N 1
ATOM 740 C CA . THR A 1 100 ? -12.576 4.769 25.612 1.00 93.31 100 THR A CA 1
ATOM 741 C C . THR A 1 100 ? -14.031 4.925 26.054 1.00 93.31 100 THR A C 1
ATOM 743 O O . THR A 1 100 ? -14.328 4.776 27.241 1.00 93.31 100 THR A O 1
ATOM 746 N N . ALA A 1 101 ? -14.961 5.123 25.117 1.00 91.75 101 ALA A N 1
ATOM 747 C CA . ALA A 1 101 ? -16.390 5.201 25.413 1.00 91.75 101 ALA A CA 1
ATOM 748 C C . ALA A 1 101 ? -16.907 3.917 26.088 1.00 91.75 101 ALA A C 1
ATOM 750 O O . ALA A 1 101 ? -17.567 3.977 27.128 1.00 91.75 101 ALA A O 1
ATOM 751 N N . ALA A 1 102 ? -16.528 2.742 25.577 1.00 91.81 102 ALA A N 1
ATOM 752 C CA . ALA A 1 102 ? -16.896 1.452 26.157 1.00 91.81 102 ALA A CA 1
ATOM 753 C C . ALA A 1 102 ? -16.386 1.290 27.601 1.00 91.81 102 ALA A C 1
ATOM 755 O O . ALA A 1 102 ? -17.109 0.792 28.470 1.00 91.81 102 ALA A O 1
ATOM 756 N N . ARG A 1 103 ? -15.163 1.755 27.896 1.00 91.81 103 ARG A N 1
ATOM 757 C CA . ARG A 1 103 ? -14.624 1.783 29.265 1.00 91.81 103 ARG A CA 1
ATOM 758 C C . ARG A 1 103 ? -15.459 2.679 30.182 1.00 91.81 103 ARG A C 1
ATOM 760 O O . ARG A 1 103 ? -15.744 2.283 31.313 1.00 91.81 103 ARG A O 1
ATOM 767 N N . HIS A 1 104 ? -15.847 3.863 29.713 1.00 91.88 104 HIS A N 1
ATOM 768 C CA . HIS A 1 104 ? -16.667 4.799 30.485 1.00 91.88 104 HIS A CA 1
ATOM 769 C C . HIS A 1 104 ? -18.058 4.216 30.769 1.00 91.88 104 HIS A C 1
ATOM 771 O O . HIS A 1 104 ? -18.501 4.242 31.918 1.00 91.88 104 HIS A O 1
ATOM 777 N N . HIS A 1 105 ? -18.700 3.600 29.772 1.00 89.69 105 HIS A N 1
ATOM 778 C CA . HIS A 1 105 ? -19.978 2.908 29.950 1.00 89.69 105 HIS A CA 1
ATOM 779 C C . HIS A 1 105 ? -19.882 1.760 30.956 1.00 89.69 105 HIS A C 1
ATOM 781 O O . HIS A 1 105 ? -20.708 1.673 31.862 1.00 89.69 105 HIS A O 1
ATOM 787 N N . ARG A 1 106 ? -18.841 0.922 30.867 1.00 90.00 106 ARG A N 1
ATOM 788 C CA . ARG A 1 106 ? -18.630 -0.176 31.822 1.00 90.00 106 ARG A CA 1
ATOM 789 C C . ARG A 1 106 ? -18.485 0.336 33.258 1.00 90.00 106 ARG A C 1
ATOM 791 O O . ARG A 1 106 ? -19.049 -0.252 34.176 1.00 90.00 106 ARG A O 1
ATOM 798 N N . LYS A 1 107 ? -17.775 1.453 33.452 1.00 90.44 107 LYS A N 1
ATOM 799 C CA . LYS A 1 107 ? -17.642 2.095 34.767 1.00 90.44 107 LYS A CA 1
ATOM 800 C C . LYS A 1 107 ? -18.978 2.645 35.275 1.00 90.44 107 LYS A C 1
ATOM 802 O O . LYS A 1 107 ? -19.304 2.429 36.436 1.00 90.44 107 LYS A O 1
ATOM 807 N N . ALA A 1 108 ? -19.754 3.313 34.421 1.00 86.06 108 ALA A N 1
ATOM 808 C CA . ALA A 1 108 ? -21.070 3.837 34.788 1.00 86.06 108 ALA A CA 1
ATOM 809 C C . ALA A 1 108 ? -22.046 2.719 35.202 1.00 86.06 108 ALA A C 1
ATOM 811 O O . ALA A 1 108 ? -22.741 2.858 36.204 1.00 86.06 108 ALA A O 1
ATOM 812 N N . ILE A 1 109 ? -22.039 1.591 34.481 1.00 87.25 109 ILE A N 1
ATOM 813 C CA . ILE A 1 109 ? -22.830 0.398 34.817 1.00 87.25 109 ILE A CA 1
ATOM 814 C C . ILE A 1 109 ? -22.408 -0.177 36.178 1.00 87.25 109 ILE A C 1
ATOM 816 O O . ILE A 1 109 ? -23.272 -0.450 37.006 1.00 87.25 109 ILE A O 1
ATOM 820 N N . SER A 1 110 ? -21.100 -0.311 36.442 1.00 86.75 110 SER A 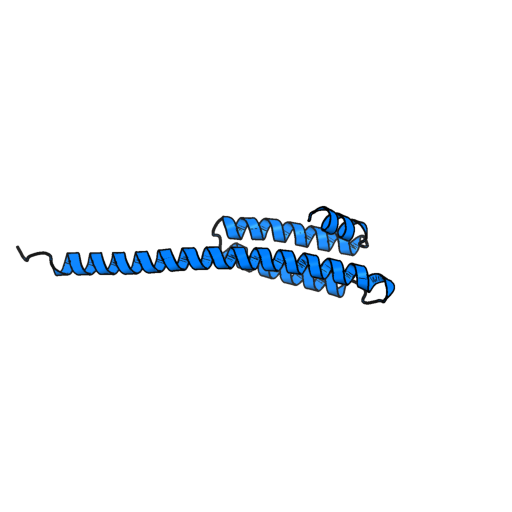N 1
ATOM 821 C CA . SER A 1 110 ? -20.591 -0.777 37.748 1.00 86.75 110 SER A CA 1
ATOM 822 C C . SER A 1 110 ? -21.107 0.090 38.896 1.00 86.75 110 SER A C 1
ATOM 824 O O . SER A 1 110 ? -21.679 -0.427 39.850 1.00 86.75 110 SER A O 1
ATOM 826 N N . VAL A 1 111 ? -20.986 1.416 38.764 1.00 85.31 111 VAL A N 1
ATOM 827 C CA . VAL A 1 111 ? -21.471 2.366 39.777 1.00 85.31 111 VAL A CA 1
ATOM 828 C C . VAL A 1 111 ? -22.986 2.249 39.958 1.00 85.31 111 VAL A C 1
ATOM 830 O O . VAL A 1 111 ? -23.462 2.221 41.085 1.00 85.31 111 VAL A O 1
ATOM 833 N N . TYR A 1 112 ? -23.761 2.130 38.876 1.00 78.50 112 TYR A N 1
ATOM 834 C CA . TYR A 1 112 ? -25.213 1.955 38.980 1.00 78.50 112 TYR A CA 1
ATOM 835 C C . TYR A 1 112 ? -25.599 0.692 39.770 1.00 78.50 112 TYR A C 1
ATOM 837 O O . TYR A 1 112 ? -26.514 0.741 40.589 1.00 78.50 112 TYR A O 1
ATOM 845 N N . HIS A 1 113 ? -24.886 -0.421 39.571 1.00 76.38 113 HIS A N 1
ATOM 846 C CA . HIS A 1 113 ? -25.111 -1.653 40.332 1.00 76.38 113 HIS A CA 1
ATOM 847 C C . HIS A 1 113 ? -24.667 -1.556 41.799 1.00 76.38 113 HIS A C 1
ATOM 849 O O . HIS A 1 113 ? -25.306 -2.160 42.657 1.00 76.38 113 HIS A O 1
ATOM 855 N N . GLU A 1 114 ? -23.621 -0.788 42.106 1.00 74.06 114 GLU A N 1
ATOM 856 C CA . GLU A 1 114 ? -23.143 -0.568 43.481 1.00 74.06 114 GLU A CA 1
ATOM 857 C C . GLU A 1 114 ? -24.078 0.333 44.308 1.00 74.06 114 GLU A C 1
ATOM 859 O O . GLU A 1 114 ? -24.139 0.195 45.529 1.00 74.06 114 GLU A O 1
ATOM 864 N N . VAL A 1 115 ? -24.821 1.242 43.662 1.00 72.31 115 VAL A N 1
ATOM 865 C CA . VAL A 1 115 ? -25.688 2.238 44.327 1.00 72.31 115 VAL A CA 1
ATOM 866 C C . VAL A 1 115 ? -27.161 1.788 44.403 1.00 72.31 115 VAL A C 1
ATOM 868 O O . VAL A 1 115 ? -28.000 2.500 44.954 1.00 72.31 115 VAL A O 1
ATOM 871 N N . GLN A 1 116 ? -27.507 0.597 43.899 1.00 57.84 116 GLN A N 1
ATOM 872 C CA . GLN A 1 116 ? -28.853 0.033 44.065 1.00 57.84 116 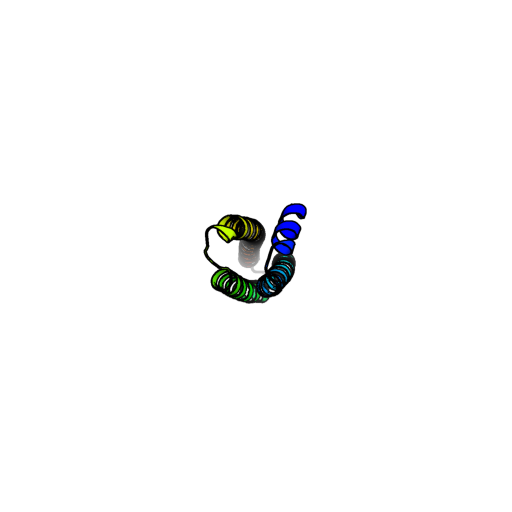GLN A CA 1
ATOM 873 C C . GLN A 1 116 ? -29.181 -0.112 45.567 1.00 57.84 116 GLN A C 1
ATOM 875 O O . GLN A 1 116 ? -28.450 -0.802 46.285 1.00 57.84 116 GLN A O 1
ATOM 880 N N . PRO A 1 117 ? -30.252 0.531 46.075 1.00 56.50 117 PRO A N 1
ATOM 881 C CA . PRO A 1 117 ? -30.609 0.432 47.482 1.00 56.50 117 PRO A CA 1
ATOM 882 C C . PRO A 1 117 ? -30.982 -1.015 47.799 1.00 56.50 117 PRO A C 1
ATOM 884 O O . PRO A 1 117 ? -31.769 -1.632 47.082 1.00 56.50 117 PRO A O 1
ATOM 887 N N . LYS A 1 118 ? -30.412 -1.561 48.880 1.00 58.03 118 LYS A N 1
ATOM 888 C CA . LYS A 1 118 ? -30.878 -2.828 49.448 1.00 58.03 118 LYS A CA 1
ATOM 889 C C . LYS A 1 118 ? -32.333 -2.624 49.872 1.00 58.03 118 LYS A C 1
ATOM 891 O O . LYS A 1 118 ? -32.576 -1.892 50.830 1.00 58.03 118 LYS A O 1
ATOM 896 N N . GLY A 1 119 ? -33.257 -3.188 49.096 1.00 55.69 119 GLY A N 1
ATOM 897 C CA . GLY A 1 119 ? -34.642 -3.383 49.520 1.00 55.69 119 GLY A CA 1
ATOM 898 C C . GLY A 1 119 ? -34.716 -4.280 50.743 1.00 55.69 119 GLY A C 1
ATOM 899 O O . GLY A 1 119 ? -33.812 -5.136 50.898 1.00 55.69 119 GLY A O 1
#

pLDDT: mean 89.53, std 10.11, range [51.12, 97.62]

Secondary structure (DSSP, 8-state):
-HHHHHHHHHHS-HHHHHHHHHHHHHHHHHHHHHHTT-HHHHHHHHHHHHHHHHHHHHHS---TTTHHHHHHHHHHHHHHHHHHHHHHHHHHHHHHHHHHHHHHHHHHHHHHHHS----